Protein AF-A0A0C9RNI1-F1 (afdb_monomer_lite)

Radius of gyration: 18.15 Å; chains: 1; bounding box: 43×45×48 Å

Foldseek 3Di:
DDDDDDDDDAAKDKDADPDDCRLQVVRMDIDGHDDPLVPDPCNVQFDDDDPLLEWEKEAHAPDDPVLLDDDDVHDHVDLHGQFMATVNWDWGQDPVVRDIDPTDHRDRDDDPPGGYDRHYDHSYDRDDDDDDDDDD

Secondary structure (DSSP, 8-state):
--------S-EEEEEE--STTTTTTT-EEEEEEPPPTTT-TTGGG-SB--STTEEEEEEE-SS-GGGGS-STT-S------SEEEETTB---EETTTTEE---PPP-----TT--B--EEEE--SS----------

pLDDT: mean 91.86, std 7.04, range [64.56, 97.69]

Structure (mmCIF, N/CA/C/O backbone):
data_AF-A0A0C9RNI1-F1
#
_entry.id   AF-A0A0C9RNI1-F1
#
loop_
_atom_site.group_PDB
_atom_site.id
_atom_site.type_symbol
_atom_site.label_atom_id
_atom_site.label_alt_id
_atom_site.label_comp_id
_atom_site.label_asym_id
_atom_site.label_entity_id
_atom_site.label_seq_id
_atom_site.pdbx_PDB_ins_code
_atom_site.Cartn_x
_atom_site.Cartn_y
_atom_site.Cartn_z
_atom_site.occupancy
_atom_site.B_iso_or_equiv
_atom_site.auth_seq_id
_atom_site.auth_comp_id
_atom_site.auth_asym_id
_atom_site.auth_atom_id
_atom_site.pdbx_PDB_model_num
ATOM 1 N N . PHE A 1 1 ? 1.146 -26.138 -4.215 1.00 88.38 1 PHE A N 1
ATOM 2 C CA . PHE A 1 1 ? 1.676 -25.936 -2.846 1.00 88.38 1 PHE A CA 1
ATOM 3 C C . PHE A 1 1 ? 0.551 -25.423 -1.937 1.00 88.38 1 PHE A C 1
ATOM 5 O O . PHE A 1 1 ? -0.372 -24.818 -2.467 1.00 88.38 1 PHE A O 1
ATOM 12 N N . ARG A 1 2 ? 0.580 -25.660 -0.613 1.00 96.75 2 ARG A N 1
ATOM 13 C CA . ARG A 1 2 ? -0.435 -25.155 0.342 1.00 96.75 2 ARG A CA 1
ATOM 14 C C . ARG A 1 2 ? 0.228 -24.556 1.585 1.00 96.75 2 ARG A C 1
ATOM 16 O O . ARG A 1 2 ? 0.899 -25.281 2.313 1.00 96.75 2 ARG A O 1
ATOM 23 N N . TYR A 1 3 ? -0.047 -23.284 1.873 1.00 96.25 3 TYR A N 1
ATOM 24 C CA . TYR A 1 3 ? 0.325 -22.640 3.138 1.00 96.25 3 TYR A CA 1
ATOM 25 C C . TYR A 1 3 ? -0.732 -22.935 4.214 1.00 96.25 3 TYR A C 1
ATOM 27 O O . TYR A 1 3 ? -1.925 -22.752 3.979 1.00 96.25 3 TYR A O 1
ATOM 35 N N . LYS A 1 4 ? -0.306 -23.389 5.400 1.00 97.44 4 LYS A N 1
ATOM 36 C CA . LYS A 1 4 ? -1.165 -23.553 6.585 1.00 97.44 4 LYS A CA 1
ATOM 37 C C . LYS A 1 4 ? -0.437 -22.992 7.802 1.00 97.44 4 LYS A C 1
ATOM 39 O O . LYS A 1 4 ? 0.595 -23.524 8.192 1.00 97.44 4 LYS A O 1
ATOM 44 N N . TRP A 1 5 ? -0.982 -21.938 8.392 1.00 96.06 5 TRP A N 1
ATOM 45 C CA . TRP A 1 5 ? -0.404 -21.245 9.543 1.00 96.06 5 TRP A CA 1
ATOM 46 C C . TRP A 1 5 ? -1.517 -20.741 10.467 1.00 96.06 5 TRP A C 1
ATOM 48 O O . TRP A 1 5 ? -2.682 -20.675 10.073 1.00 96.06 5 TRP A O 1
ATOM 58 N N . ARG A 1 6 ? -1.165 -20.425 11.717 1.00 96.69 6 ARG A N 1
ATOM 59 C CA . ARG A 1 6 ? -2.079 -19.841 12.705 1.00 96.69 6 ARG A CA 1
ATOM 60 C C . ARG A 1 6 ? -1.692 -18.386 12.937 1.00 96.69 6 ARG A C 1
ATOM 62 O O . ARG A 1 6 ? -0.559 -18.105 13.308 1.00 96.69 6 ARG A O 1
ATOM 69 N N . ALA A 1 7 ? -2.643 -17.479 12.750 1.00 95.44 7 ALA A N 1
ATOM 70 C CA . ALA A 1 7 ? -2.499 -16.066 13.079 1.00 95.44 7 ALA A CA 1
ATOM 71 C C . ALA A 1 7 ? -2.429 -15.885 14.606 1.00 95.44 7 ALA A C 1
ATOM 73 O O . ALA A 1 7 ? -3.463 -15.896 15.269 1.00 95.44 7 ALA A O 1
ATOM 74 N N . GLN A 1 8 ? -1.224 -15.794 15.176 1.00 92.31 8 GLN A N 1
ATOM 75 C CA . GLN A 1 8 ? -1.049 -15.665 16.631 1.00 92.31 8 GLN A CA 1
ATOM 76 C C . GLN A 1 8 ? -1.033 -14.207 17.106 1.00 92.31 8 GLN A C 1
ATOM 78 O O . GLN A 1 8 ? -1.643 -13.906 18.127 1.00 92.31 8 GLN A O 1
ATOM 83 N N . ASN A 1 9 ? -0.391 -13.307 16.355 1.00 92.38 9 ASN A N 1
ATOM 84 C CA . ASN A 1 9 ? -0.211 -11.911 16.760 1.00 92.38 9 ASN A CA 1
ATOM 85 C C . ASN A 1 9 ? -1.127 -10.979 15.960 1.00 92.38 9 ASN A C 1
ATOM 87 O O . ASN A 1 9 ? -1.045 -10.924 14.729 1.00 92.38 9 ASN A O 1
ATOM 91 N N . SER A 1 10 ? -1.964 -10.208 16.658 1.00 94.81 10 SER A N 1
ATOM 92 C CA . SER A 1 10 ? -2.740 -9.127 16.046 1.00 94.81 10 SER A CA 1
ATOM 93 C C . SER A 1 10 ? -1.827 -8.003 15.569 1.00 94.81 10 SER A C 1
ATOM 95 O O . SER A 1 10 ? -0.859 -7.653 16.241 1.00 94.81 10 SER A O 1
ATOM 97 N N . GLY A 1 11 ? -2.142 -7.415 14.421 1.00 94.94 11 GLY A N 1
ATOM 98 C CA . GLY A 1 11 ? -1.333 -6.355 13.842 1.00 94.94 11 GLY A CA 1
ATOM 99 C C . GLY A 1 11 ? -1.599 -6.129 12.361 1.00 94.94 11 GLY A C 1
ATOM 100 O O . GLY A 1 11 ? -2.490 -6.732 11.757 1.00 94.94 11 GLY A O 1
ATOM 101 N N . THR A 1 12 ? -0.806 -5.222 11.803 1.00 97.00 12 THR A N 1
ATOM 102 C CA . THR A 1 12 ? -0.715 -4.973 10.367 1.00 97.00 12 THR A CA 1
ATOM 103 C C . THR A 1 12 ? 0.492 -5.740 9.844 1.00 97.00 12 THR A C 1
ATOM 105 O O . THR A 1 12 ? 1.620 -5.438 10.218 1.00 97.00 12 THR A O 1
ATOM 108 N N . HIS A 1 13 ? 0.241 -6.740 9.009 1.00 97.12 13 HIS A N 1
ATOM 109 C CA . HIS A 1 13 ? 1.245 -7.584 8.370 1.00 97.12 13 HIS A CA 1
ATOM 110 C C . HIS A 1 13 ? 1.052 -7.527 6.852 1.00 97.12 13 HIS A C 1
ATOM 112 O O . HIS A 1 13 ? 0.103 -6.921 6.349 1.00 97.12 13 HIS A O 1
ATOM 118 N N . PHE A 1 14 ? 1.927 -8.188 6.106 1.00 97.25 14 PHE A N 1
ATOM 119 C CA . PHE A 1 14 ? 1.760 -8.399 4.673 1.00 97.25 14 PHE A CA 1
ATOM 120 C C . PHE A 1 14 ? 2.443 -9.696 4.246 1.00 97.25 14 PHE A C 1
ATOM 122 O O . PHE A 1 14 ? 3.284 -10.229 4.970 1.00 97.25 14 PHE A O 1
ATOM 129 N N . TYR A 1 15 ? 2.053 -10.224 3.091 1.00 97.50 15 TYR A N 1
ATOM 130 C CA . TYR A 1 15 ? 2.784 -11.287 2.413 1.00 97.50 15 TYR A CA 1
ATOM 131 C C . TYR A 1 15 ? 3.505 -10.721 1.198 1.00 97.50 15 TYR A C 1
ATOM 133 O O . TYR A 1 15 ? 3.067 -9.733 0.611 1.00 97.50 15 TYR A O 1
ATOM 141 N N . HIS A 1 16 ? 4.567 -11.403 0.787 1.00 97.56 16 HIS A N 1
ATOM 142 C CA . HIS A 1 16 ? 5.183 -11.206 -0.514 1.00 97.56 16 HIS A CA 1
ATOM 143 C C . HIS A 1 16 ? 5.836 -12.498 -1.004 1.00 97.56 16 HIS A C 1
ATOM 145 O O . HIS A 1 16 ? 6.112 -13.414 -0.221 1.00 97.56 16 HIS A O 1
ATOM 151 N N . ALA A 1 17 ? 6.097 -12.586 -2.306 1.00 97.00 17 ALA A N 1
ATOM 152 C CA . ALA A 1 17 ? 6.909 -13.663 -2.846 1.00 97.00 17 ALA A CA 1
ATOM 153 C C . ALA A 1 17 ? 8.341 -13.578 -2.300 1.00 97.00 17 ALA A C 1
ATOM 155 O O . ALA A 1 17 ? 8.971 -12.522 -2.326 1.00 97.00 17 ALA A O 1
ATOM 156 N N . HIS A 1 18 ? 8.865 -14.712 -1.839 1.00 95.81 18 HIS A N 1
ATOM 157 C CA . HIS A 1 18 ? 10.219 -14.827 -1.293 1.00 95.81 18 HIS A CA 1
ATOM 158 C C . HIS A 1 18 ? 11.132 -15.647 -2.220 1.00 95.81 18 HIS A C 1
ATOM 160 O O . HIS A 1 18 ? 11.911 -16.496 -1.788 1.00 95.81 18 HIS A O 1
ATOM 166 N N . THR A 1 19 ? 10.982 -15.441 -3.526 1.00 94.19 19 THR A N 1
ATOM 167 C CA . THR A 1 19 ? 11.771 -16.118 -4.556 1.00 94.19 19 THR A CA 1
ATOM 168 C C . THR A 1 19 ? 12.052 -15.158 -5.703 1.00 94.19 19 THR A C 1
ATOM 170 O O . THR A 1 19 ? 11.150 -14.444 -6.153 1.00 94.19 19 THR A O 1
ATOM 173 N N . GLY A 1 20 ? 13.317 -15.127 -6.132 1.00 91.12 20 GLY A N 1
ATOM 174 C CA . GLY A 1 20 ? 13.802 -14.212 -7.159 1.00 91.12 20 GLY A CA 1
ATOM 175 C C . GLY A 1 20 ? 13.351 -12.774 -6.905 1.00 91.12 20 GLY A C 1
ATOM 176 O O . GLY A 1 20 ? 13.440 -12.269 -5.789 1.00 91.12 20 GLY A O 1
ATOM 177 N N . LEU A 1 21 ? 12.813 -12.154 -7.954 1.00 91.50 21 LEU A N 1
ATOM 178 C CA . LEU A 1 21 ? 12.356 -10.762 -7.963 1.00 91.50 21 LEU A CA 1
ATOM 179 C C . LEU A 1 21 ? 10.838 -10.647 -8.115 1.00 91.50 21 LEU A C 1
ATOM 181 O O . LEU A 1 21 ? 10.316 -9.640 -8.585 1.00 91.50 21 LEU A O 1
ATOM 185 N N . HIS A 1 22 ? 10.107 -11.693 -7.725 1.00 93.94 22 HIS A N 1
ATOM 186 C CA . HIS A 1 22 ? 8.653 -11.723 -7.875 1.00 93.94 22 HIS A CA 1
ATOM 187 C C . HIS A 1 22 ? 7.942 -10.691 -6.991 1.00 93.94 22 HIS A C 1
ATOM 189 O O . HIS A 1 22 ? 6.898 -10.189 -7.396 1.00 93.94 22 HIS A O 1
ATOM 195 N N . LYS A 1 23 ? 8.503 -10.337 -5.821 1.00 94.44 23 LYS A N 1
ATOM 196 C CA . LYS A 1 23 ? 7.975 -9.235 -5.000 1.00 94.44 23 LYS A CA 1
ATOM 197 C C . LYS A 1 23 ? 7.978 -7.931 -5.800 1.00 94.44 23 LYS A C 1
ATOM 199 O O . LYS A 1 23 ? 6.927 -7.330 -5.962 1.00 94.44 23 LYS A O 1
ATOM 204 N N . SER A 1 24 ? 9.125 -7.574 -6.375 1.00 91.31 24 SER A N 1
ATOM 205 C CA . SER A 1 24 ? 9.289 -6.400 -7.237 1.00 91.31 24 SER A CA 1
ATOM 206 C C . SER A 1 24 ? 8.399 -6.429 -8.482 1.00 91.31 24 SER A C 1
ATOM 208 O O . SER A 1 24 ? 8.088 -5.390 -9.046 1.00 91.31 24 SER A O 1
ATOM 210 N N . GLY A 1 25 ? 7.986 -7.622 -8.920 1.00 90.94 25 GLY A N 1
ATOM 211 C CA . GLY A 1 25 ? 6.982 -7.815 -9.969 1.00 90.94 25 GLY A CA 1
ATOM 212 C C . GLY A 1 25 ? 5.527 -7.659 -9.501 1.00 90.94 25 GLY A C 1
ATOM 213 O O . GLY A 1 25 ? 4.620 -7.922 -10.285 1.00 90.94 25 GLY A O 1
ATOM 214 N N . GLY A 1 26 ? 5.292 -7.275 -8.243 1.00 93.50 26 GLY A N 1
ATOM 215 C CA . GLY A 1 26 ? 3.970 -7.007 -7.670 1.00 93.50 26 GLY A CA 1
ATOM 216 C C . GLY A 1 26 ? 3.342 -8.162 -6.884 1.00 93.50 26 GLY A C 1
ATOM 217 O O . GLY A 1 26 ? 2.167 -8.086 -6.531 1.00 93.50 26 GLY A O 1
ATOM 218 N N . VAL A 1 27 ? 4.073 -9.249 -6.599 1.00 96.31 27 VAL A N 1
ATOM 219 C CA . VAL A 1 27 ? 3.530 -10.374 -5.813 1.00 96.31 27 VAL A CA 1
ATOM 220 C C . VAL A 1 27 ? 3.643 -10.080 -4.319 1.00 96.31 27 VAL A C 1
ATOM 222 O O . VAL A 1 27 ? 4.526 -10.592 -3.626 1.00 96.31 27 VAL A O 1
ATOM 225 N N . GLU A 1 28 ? 2.725 -9.257 -3.826 1.00 97.06 28 GLU A N 1
ATOM 226 C CA . GLU A 1 28 ? 2.606 -8.861 -2.426 1.00 97.06 28 GLU A CA 1
ATOM 227 C C . GLU A 1 28 ? 1.182 -8.414 -2.068 1.00 97.06 28 GLU A C 1
ATOM 229 O O . GLU A 1 28 ? 0.349 -8.167 -2.939 1.00 97.06 28 GLU A O 1
ATOM 234 N N . GLY A 1 29 ? 0.873 -8.336 -0.774 1.00 96.94 29 GLY A N 1
ATOM 235 C CA . GLY A 1 29 ? -0.421 -7.834 -0.322 1.00 96.94 29 GLY A CA 1
ATOM 236 C C . GLY A 1 29 ? -0.599 -7.827 1.191 1.00 96.94 29 GLY A C 1
ATOM 237 O O . GLY A 1 29 ? 0.086 -8.531 1.932 1.00 96.94 29 GLY A O 1
ATOM 238 N N . ALA A 1 30 ? -1.541 -7.016 1.667 1.00 97.38 30 ALA A N 1
ATOM 239 C CA . ALA A 1 30 ? -1.780 -6.825 3.092 1.00 97.38 30 ALA A CA 1
ATOM 240 C C . ALA A 1 30 ? -2.370 -8.070 3.780 1.00 97.38 30 ALA A C 1
ATOM 242 O O . ALA A 1 30 ? -3.230 -8.765 3.240 1.00 97.38 30 ALA A O 1
ATOM 243 N N . ILE A 1 31 ? -1.961 -8.296 5.028 1.00 97.00 31 ILE A N 1
ATOM 244 C CA . ILE A 1 31 ? -2.564 -9.254 5.958 1.00 97.00 31 ILE A CA 1
ATOM 245 C C . ILE A 1 31 ? -2.842 -8.514 7.263 1.00 97.00 31 ILE A C 1
ATOM 247 O O . ILE A 1 31 ? -1.939 -8.208 8.035 1.00 97.00 31 ILE A O 1
ATOM 251 N N . VAL A 1 32 ? -4.112 -8.261 7.557 1.00 96.81 32 VAL A N 1
ATOM 252 C CA . VAL A 1 32 ? -4.512 -7.629 8.817 1.00 96.81 32 VAL A CA 1
ATOM 253 C C . VAL A 1 32 ? -5.071 -8.688 9.759 1.00 96.81 32 VAL A C 1
ATOM 255 O O . VAL A 1 32 ? -6.091 -9.310 9.469 1.00 96.81 32 VAL A O 1
ATOM 258 N N . ILE A 1 33 ? -4.421 -8.871 10.910 1.00 95.75 33 ILE A N 1
ATOM 259 C CA . ILE A 1 33 ? -4.893 -9.767 11.970 1.00 95.75 33 ILE A CA 1
ATOM 260 C C . ILE A 1 33 ? -5.501 -8.894 13.066 1.00 95.75 33 ILE A C 1
ATOM 262 O O . ILE A 1 33 ? -4.789 -8.150 13.742 1.00 95.75 33 ILE A O 1
ATOM 266 N N . ARG A 1 34 ? -6.821 -8.968 13.245 1.00 94.00 34 ARG A N 1
ATOM 267 C CA . ARG A 1 34 ? -7.539 -8.187 14.262 1.00 94.00 34 ARG A CA 1
ATOM 268 C C . ARG A 1 34 ? -7.723 -9.003 15.541 1.00 94.00 34 ARG A C 1
ATOM 270 O O . ARG A 1 34 ? -8.077 -10.179 15.488 1.00 94.00 34 ARG A O 1
ATOM 277 N N . SER A 1 35 ? -7.480 -8.367 16.679 1.00 92.31 35 SER A N 1
ATOM 278 C CA . SER A 1 35 ? -7.889 -8.835 18.004 1.00 92.31 35 SER A CA 1
ATOM 279 C C . SER A 1 35 ? -9.363 -8.475 18.243 1.00 92.31 35 SER A C 1
ATOM 281 O O . SER A 1 35 ? -9.965 -7.694 17.500 1.00 92.31 35 SER A O 1
ATOM 283 N N . THR A 1 36 ? -9.981 -9.048 19.275 1.00 89.25 36 THR A N 1
ATOM 284 C CA . THR A 1 36 ? -11.312 -8.592 19.695 1.00 89.25 36 THR A CA 1
ATOM 285 C C . THR A 1 36 ? -11.212 -7.189 20.293 1.00 89.25 36 THR A C 1
ATOM 287 O O . THR A 1 36 ? -10.203 -6.846 20.911 1.00 89.25 36 THR A O 1
ATOM 290 N N . LYS A 1 37 ? -12.276 -6.383 20.167 1.00 82.56 37 LYS A N 1
ATOM 291 C CA . LYS A 1 37 ? -12.295 -4.998 20.679 1.00 82.56 37 LYS A CA 1
ATOM 292 C C . LYS A 1 37 ? -11.880 -4.894 22.154 1.00 82.56 37 LYS A C 1
ATOM 294 O O . LYS A 1 37 ? -11.201 -3.948 22.520 1.00 82.56 37 LYS A O 1
ATOM 299 N N . ASN A 1 38 ? -12.226 -5.889 22.971 1.00 87.62 38 ASN A N 1
ATOM 300 C CA . ASN A 1 38 ? -11.929 -5.903 24.407 1.00 87.62 38 ASN A CA 1
ATOM 301 C C . ASN A 1 38 ? -10.443 -6.156 24.721 1.00 87.62 38 ASN A C 1
ATOM 303 O O . ASN A 1 38 ? -9.988 -5.813 25.806 1.00 87.62 38 ASN A O 1
ATOM 307 N N . MET A 1 39 ? -9.701 -6.782 23.802 1.00 90.88 39 MET A N 1
ATOM 308 C CA . MET A 1 39 ? -8.267 -7.059 23.954 1.00 90.88 39 MET A CA 1
ATOM 309 C C . MET A 1 39 ? -7.389 -6.026 23.238 1.00 90.88 39 MET A C 1
ATOM 311 O O . MET A 1 39 ? -6.185 -5.969 23.478 1.00 90.88 39 MET A O 1
ATOM 315 N N . GLU A 1 40 ? -7.964 -5.212 22.352 1.00 91.25 40 GLU A N 1
ATOM 316 C CA . GLU A 1 40 ? -7.215 -4.207 21.611 1.00 91.25 40 GLU A CA 1
ATOM 317 C C . GLU A 1 40 ? -6.984 -2.956 22.462 1.00 91.25 40 GLU A C 1
ATOM 319 O O . GLU A 1 40 ? -7.874 -2.127 22.649 1.00 91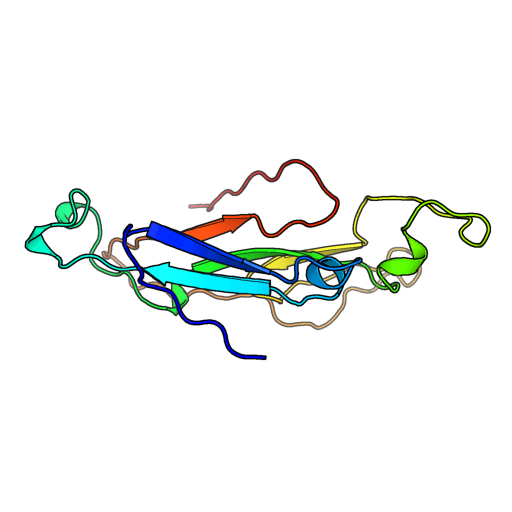.25 40 GLU A O 1
ATOM 324 N N . VAL A 1 41 ? -5.743 -2.772 22.911 1.00 90.94 41 VAL A N 1
ATOM 325 C CA . VAL A 1 41 ? -5.319 -1.646 23.765 1.00 90.94 41 VAL A CA 1
ATOM 326 C C . VAL A 1 41 ? -5.669 -0.280 23.158 1.00 90.94 41 VAL A C 1
ATOM 328 O O . VAL A 1 41 ? -5.971 0.674 23.876 1.00 90.94 41 VAL A O 1
ATOM 331 N N . ASN A 1 42 ? -5.681 -0.194 21.826 1.00 92.38 42 ASN A N 1
ATOM 332 C CA . ASN A 1 42 ? -5.949 1.042 21.101 1.00 92.38 42 ASN A CA 1
ATOM 333 C C . ASN A 1 42 ? -7.421 1.254 20.721 1.00 92.38 42 ASN A C 1
ATOM 335 O O . ASN A 1 42 ? -7.723 2.264 20.093 1.00 92.38 42 ASN A O 1
ATOM 339 N N . ALA A 1 43 ? -8.342 0.349 21.083 1.00 92.31 43 ALA A N 1
ATOM 340 C CA . ALA A 1 43 ? -9.743 0.401 20.642 1.00 92.31 43 ALA A CA 1
ATOM 341 C C . ALA A 1 43 ? -10.449 1.726 20.967 1.00 92.31 43 ALA A C 1
ATOM 343 O O . ALA A 1 43 ? -11.345 2.141 20.247 1.00 92.31 43 ALA A O 1
ATOM 344 N N . LYS A 1 44 ? -10.028 2.419 22.031 1.00 93.94 44 LYS A N 1
ATOM 345 C CA . LYS A 1 44 ? -10.590 3.718 22.431 1.00 93.94 44 LYS A CA 1
ATOM 346 C C . LYS A 1 44 ? -10.174 4.900 21.543 1.00 93.94 44 LYS A C 1
ATOM 348 O O . LYS A 1 44 ? -10.756 5.974 21.685 1.00 93.94 44 LYS A O 1
ATOM 353 N N . TYR A 1 45 ? -9.167 4.742 20.681 1.00 94.56 45 TYR A N 1
ATOM 354 C CA . TYR A 1 45 ? -8.582 5.830 19.882 1.00 94.56 45 TYR A CA 1
ATOM 355 C C . TYR A 1 45 ? -9.129 5.931 18.457 1.00 94.56 45 TYR A C 1
ATOM 357 O O . TYR A 1 45 ? -8.834 6.906 17.773 1.00 94.56 45 TYR A O 1
ATOM 365 N N . TYR A 1 46 ? -9.921 4.962 18.008 1.00 95.38 46 TYR A N 1
ATOM 366 C CA . TYR A 1 46 ? -10.495 4.953 16.669 1.00 95.38 46 TYR A CA 1
ATOM 367 C C . TYR A 1 46 ? -11.930 4.434 16.705 1.00 95.38 46 TYR A C 1
ATOM 369 O O . TYR A 1 46 ? -12.296 3.634 17.564 1.00 95.38 46 TYR A O 1
ATOM 377 N N . ASP A 1 47 ? -12.724 4.892 15.749 1.00 95.19 47 ASP A N 1
ATOM 378 C CA . ASP A 1 47 ? -14.100 4.460 15.530 1.00 95.19 47 ASP A CA 1
ATOM 379 C C . ASP A 1 47 ? -14.162 3.462 14.362 1.00 95.19 47 ASP A C 1
ATOM 381 O O . ASP A 1 47 ? -14.972 2.536 14.393 1.00 95.19 47 ASP A O 1
ATOM 385 N N . GLU A 1 48 ? -13.257 3.607 13.382 1.00 95.00 48 GLU A N 1
ATOM 386 C CA . GLU A 1 48 ? -13.201 2.802 12.158 1.00 95.00 48 GLU A CA 1
ATOM 387 C C . GLU A 1 48 ? -11.833 2.137 11.923 1.00 95.00 48 GLU A C 1
ATOM 389 O O . GLU A 1 48 ? -10.776 2.766 12.029 1.00 95.00 48 GLU A O 1
ATOM 394 N N . ASP A 1 49 ? -11.866 0.850 11.563 1.00 94.12 49 ASP A N 1
ATOM 395 C CA . ASP A 1 49 ? -10.711 0.007 11.196 1.00 94.12 49 ASP A CA 1
ATOM 396 C C . ASP A 1 49 ? -11.113 -0.974 10.077 1.00 94.12 49 ASP A C 1
ATOM 398 O O . ASP A 1 49 ? -11.058 -2.204 10.221 1.00 94.12 49 ASP A O 1
ATOM 402 N N . GLY A 1 50 ? -11.598 -0.405 8.971 1.00 91.88 50 GLY A N 1
ATOM 403 C CA . GLY A 1 50 ? -12.079 -1.125 7.795 1.00 91.88 50 GLY A CA 1
ATOM 404 C C . GLY A 1 50 ? -10.962 -1.711 6.929 1.00 91.88 50 GLY A C 1
ATOM 405 O O . GLY A 1 50 ? -9.772 -1.576 7.215 1.00 91.88 50 GLY A O 1
ATOM 406 N N . PHE A 1 51 ? -11.351 -2.407 5.859 1.00 88.94 51 PHE A N 1
ATOM 407 C CA . PHE A 1 51 ? -10.403 -2.879 4.841 1.00 88.94 51 PHE A CA 1
ATOM 408 C C . PHE A 1 51 ? -9.812 -1.717 4.031 1.00 88.94 51 PHE A C 1
ATOM 410 O O . PHE A 1 51 ? -8.621 -1.743 3.730 1.00 88.94 51 PHE A O 1
ATOM 417 N N . ASP A 1 52 ? -10.606 -0.676 3.775 1.00 92.69 52 ASP A N 1
ATOM 418 C CA . ASP A 1 52 ? -10.197 0.499 2.993 1.00 92.69 52 ASP A CA 1
ATOM 419 C C . ASP A 1 52 ? -9.189 1.398 3.727 1.00 92.69 52 ASP A C 1
ATOM 421 O O . ASP A 1 52 ? -8.533 2.234 3.116 1.00 92.69 52 ASP A O 1
ATOM 425 N N . ASN A 1 53 ? -8.999 1.195 5.033 1.00 95.06 53 ASN A N 1
ATOM 426 C CA . ASN A 1 53 ? -8.052 1.954 5.848 1.00 95.06 53 ASN A CA 1
ATOM 427 C C . ASN A 1 53 ? -6.588 1.501 5.665 1.00 95.06 53 ASN A C 1
ATOM 429 O O . ASN A 1 53 ? -5.684 2.042 6.312 1.00 95.06 53 ASN A O 1
ATOM 433 N N . VAL A 1 54 ? -6.334 0.466 4.861 1.00 97.50 54 VAL A N 1
ATOM 434 C CA . VAL A 1 54 ? -4.978 -0.006 4.566 1.00 97.50 54 VAL A CA 1
ATOM 435 C C . VAL A 1 54 ? -4.317 0.930 3.560 1.00 97.50 54 VAL A C 1
ATOM 437 O O . VAL A 1 54 ? -4.896 1.275 2.534 1.00 97.50 54 VAL A O 1
ATOM 440 N N . ILE A 1 55 ? -3.079 1.310 3.855 1.00 97.69 55 ILE A N 1
ATOM 441 C CA . ILE A 1 55 ? -2.226 2.122 2.990 1.00 97.69 55 ILE A CA 1
ATOM 442 C C . ILE A 1 55 ? -1.009 1.268 2.664 1.00 97.69 55 ILE A C 1
ATOM 444 O O . ILE A 1 55 ? -0.063 1.191 3.445 1.00 97.69 55 ILE A O 1
ATOM 448 N N . PHE A 1 56 ? -1.065 0.573 1.537 1.00 97.19 56 PHE A N 1
ATOM 449 C CA . PHE A 1 56 ? 0.025 -0.259 1.052 1.00 97.19 56 PHE A CA 1
ATOM 450 C C . PHE A 1 56 ? 0.863 0.535 0.059 1.00 97.19 56 PHE A C 1
ATOM 452 O O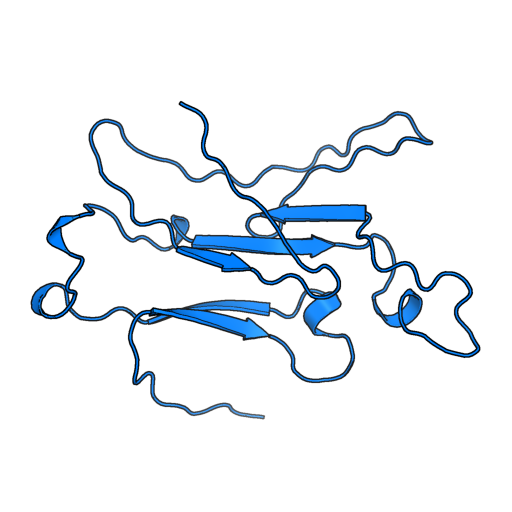 . PHE A 1 56 ? 0.345 0.958 -0.972 1.00 97.19 56 PHE A O 1
ATOM 459 N N . ILE A 1 57 ? 2.140 0.737 0.363 1.00 96.38 57 ILE A N 1
ATOM 460 C CA . ILE A 1 57 ? 3.039 1.539 -0.464 1.00 96.38 57 ILE A CA 1
ATOM 461 C C . ILE A 1 57 ? 4.031 0.609 -1.149 1.00 96.38 57 ILE A C 1
ATOM 463 O O . ILE A 1 57 ? 4.732 -0.132 -0.461 1.00 9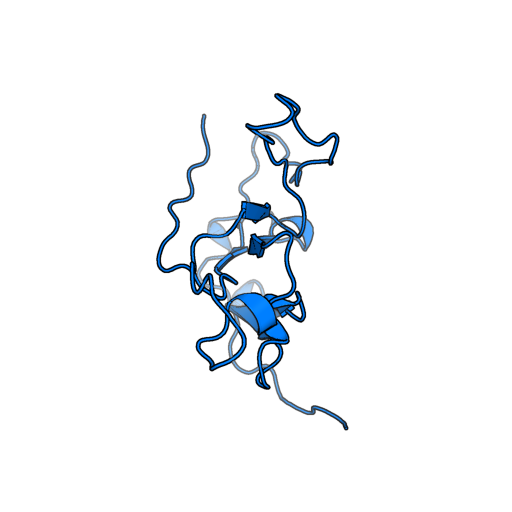6.38 57 ILE A O 1
ATOM 467 N N . SER A 1 58 ? 4.100 0.658 -2.475 1.00 95.31 58 SER A N 1
ATOM 468 C CA . SER A 1 58 ? 5.045 -0.126 -3.275 1.00 95.31 58 SER A CA 1
ATOM 469 C C . SER A 1 58 ? 5.812 0.760 -4.255 1.00 95.31 58 SER A C 1
ATOM 471 O O . SER A 1 58 ? 5.339 1.826 -4.661 1.00 95.31 58 SER A O 1
ATOM 473 N N . ASP A 1 59 ? 7.027 0.337 -4.599 1.00 93.69 59 ASP A N 1
ATOM 474 C CA . ASP A 1 59 ? 7.819 0.942 -5.660 1.00 93.69 59 ASP A CA 1
ATOM 475 C C . ASP A 1 59 ? 7.506 0.260 -6.988 1.00 93.69 59 ASP A C 1
ATOM 477 O O . ASP A 1 59 ? 7.155 -0.920 -7.042 1.00 93.69 59 ASP A O 1
ATOM 481 N N . TRP A 1 60 ? 7.589 1.028 -8.071 1.00 93.25 60 TRP A N 1
ATOM 482 C CA . TRP A 1 60 ? 7.223 0.539 -9.386 1.00 93.25 60 TRP A CA 1
ATOM 483 C C . TRP A 1 60 ? 8.200 0.996 -10.456 1.00 93.25 60 TRP A C 1
ATOM 485 O O . TRP A 1 60 ? 8.492 2.183 -10.598 1.00 93.25 60 TRP A O 1
ATOM 495 N N . PHE A 1 61 ? 8.660 0.023 -11.232 1.00 92.12 61 PHE A N 1
ATOM 496 C CA . PHE A 1 61 ? 9.467 0.232 -12.422 1.00 92.12 61 PHE A CA 1
ATOM 497 C C . PHE A 1 61 ? 8.606 -0.023 -13.658 1.00 92.12 61 PHE A C 1
ATOM 499 O O . PHE A 1 61 ? 7.782 -0.938 -13.684 1.00 92.12 61 PHE A O 1
ATOM 506 N N . HIS A 1 62 ? 8.821 0.755 -14.715 1.00 92.06 62 HIS A N 1
ATOM 507 C CA . HIS A 1 62 ? 8.217 0.515 -16.031 1.00 92.06 62 HIS A CA 1
ATOM 508 C C . HIS A 1 62 ? 8.970 -0.539 -16.845 1.00 92.06 62 HIS A C 1
ATOM 510 O O . HIS A 1 62 ? 8.579 -0.873 -17.964 1.00 92.06 62 HIS A O 1
ATOM 516 N N . SER A 1 63 ? 10.040 -1.082 -16.274 1.00 90.94 63 SER A N 1
ATOM 517 C CA . SER A 1 63 ? 10.817 -2.181 -16.814 1.00 90.94 63 SER A CA 1
ATOM 518 C C . SER A 1 63 ? 10.684 -3.416 -15.912 1.00 90.94 63 SER A C 1
ATOM 520 O O . SER A 1 63 ? 10.283 -3.328 -14.750 1.00 90.94 63 SER A O 1
ATOM 522 N N . ALA A 1 64 ? 10.974 -4.600 -16.453 1.00 89.31 64 ALA A N 1
ATOM 523 C CA . ALA A 1 64 ? 10.904 -5.830 -15.674 1.00 89.31 64 ALA A CA 1
ATOM 524 C C . ALA A 1 64 ? 11.931 -5.808 -14.532 1.00 89.31 64 ALA A C 1
ATOM 526 O O . ALA A 1 64 ? 13.079 -5.428 -14.737 1.00 89.31 64 ALA A O 1
ATOM 527 N N . ALA A 1 65 ? 11.562 -6.320 -13.356 1.00 87.88 65 ALA A N 1
ATOM 528 C CA . ALA A 1 65 ? 12.440 -6.341 -12.182 1.00 87.88 65 ALA A CA 1
ATOM 529 C C . ALA A 1 65 ? 13.822 -6.978 -12.448 1.00 87.88 65 ALA A C 1
ATOM 531 O O . ALA A 1 65 ? 14.825 -6.548 -11.889 1.00 87.88 65 ALA A O 1
ATOM 532 N N . MET A 1 66 ? 13.895 -7.974 -13.339 1.00 87.12 66 MET A N 1
ATOM 533 C CA . MET A 1 66 ? 15.151 -8.631 -13.721 1.00 87.12 66 MET A CA 1
ATOM 534 C C . MET A 1 66 ? 16.121 -7.708 -14.472 1.00 87.12 66 MET A C 1
ATOM 536 O O . MET A 1 66 ? 17.327 -7.903 -14.374 1.00 87.12 66 MET A O 1
ATOM 540 N N . ASN A 1 67 ? 15.616 -6.673 -15.148 1.00 86.81 67 ASN A N 1
ATOM 541 C CA . ASN A 1 67 ? 16.441 -5.668 -15.819 1.00 86.81 67 ASN A CA 1
ATOM 542 C C . ASN A 1 67 ? 17.148 -4.730 -14.839 1.00 86.81 67 ASN A C 1
ATOM 544 O O . ASN A 1 67 ? 17.996 -3.970 -15.271 1.00 86.81 67 ASN A O 1
ATOM 548 N N . HIS A 1 68 ? 16.790 -4.756 -13.555 1.00 83.19 68 HIS A N 1
ATOM 549 C CA . HIS A 1 68 ? 17.434 -3.960 -12.511 1.00 83.19 68 HIS A CA 1
ATOM 550 C C . HIS A 1 68 ? 18.343 -4.822 -11.625 1.00 83.19 68 HIS A C 1
ATOM 552 O O . HIS A 1 68 ? 18.949 -4.327 -10.678 1.00 83.19 68 HIS A O 1
ATOM 558 N N . TRP A 1 69 ? 18.455 -6.124 -11.910 1.00 81.94 69 TRP A N 1
ATOM 559 C CA . TRP A 1 69 ? 19.316 -7.022 -11.152 1.00 81.94 69 TRP A CA 1
ATOM 560 C C . TRP A 1 69 ? 20.770 -6.934 -11.638 1.00 81.94 69 TRP A C 1
ATOM 562 O O . TRP A 1 69 ? 21.008 -7.012 -12.845 1.00 81.94 69 TRP A O 1
ATOM 572 N N . PRO A 1 70 ? 21.763 -6.833 -10.736 1.00 76.88 70 PRO A N 1
ATOM 573 C CA . PRO A 1 70 ? 23.167 -6.824 -11.131 1.00 76.88 70 PRO A CA 1
ATOM 574 C C . PRO A 1 70 ? 23.555 -8.128 -11.846 1.00 76.88 70 PRO A C 1
ATOM 576 O O . PRO A 1 70 ? 23.393 -9.220 -11.298 1.00 76.88 70 PRO A O 1
ATOM 579 N N . GLY A 1 71 ? 24.094 -8.027 -13.062 1.00 73.12 71 GLY A N 1
ATOM 580 C CA . GLY A 1 71 ? 24.471 -9.182 -13.878 1.00 73.12 71 GLY A CA 1
ATOM 581 C C . GLY A 1 71 ? 25.208 -8.788 -15.158 1.00 73.12 71 GLY A C 1
ATOM 582 O O . GLY A 1 71 ? 25.425 -7.609 -15.420 1.00 73.12 71 GLY A O 1
ATOM 583 N N . THR A 1 72 ? 25.605 -9.776 -15.961 1.00 65.88 72 THR A N 1
ATOM 584 C CA . THR A 1 72 ? 26.365 -9.557 -17.208 1.00 65.88 72 THR A CA 1
ATOM 585 C C . THR A 1 72 ? 25.543 -8.918 -18.323 1.00 65.88 72 THR A C 1
ATOM 587 O O . THR A 1 72 ? 26.109 -8.278 -19.206 1.00 65.88 72 THR A O 1
ATOM 590 N N . ASP A 1 73 ? 24.220 -9.072 -18.268 1.00 64.56 73 ASP A N 1
ATOM 591 C CA . ASP A 1 73 ? 23.314 -8.708 -19.362 1.00 64.56 73 ASP A CA 1
ATOM 592 C C . ASP A 1 73 ? 22.625 -7.350 -19.142 1.00 64.56 73 ASP A C 1
ATOM 594 O O . ASP A 1 73 ? 21.921 -6.852 -20.020 1.00 64.56 73 ASP A O 1
ATOM 598 N N . VAL A 1 74 ? 22.840 -6.724 -17.981 1.00 71.25 74 VAL A N 1
ATOM 599 C CA . VAL A 1 74 ? 22.142 -5.507 -17.554 1.00 71.25 74 VAL A CA 1
ATOM 600 C C . VAL A 1 74 ? 23.119 -4.338 -17.476 1.00 71.25 74 VAL A C 1
ATOM 602 O O . VAL A 1 74 ? 24.120 -4.394 -16.765 1.00 71.25 74 VAL A O 1
ATOM 605 N N . ARG A 1 75 ? 22.819 -3.256 -18.206 1.00 65.69 75 ARG A N 1
ATOM 606 C CA . ARG A 1 75 ? 23.633 -2.025 -18.220 1.00 65.69 75 ARG A CA 1
ATOM 607 C C . ARG A 1 75 ? 23.165 -0.961 -17.228 1.00 65.69 75 ARG A C 1
ATOM 609 O O . ARG A 1 75 ? 23.982 -0.136 -16.831 1.00 65.69 75 ARG A O 1
ATOM 616 N N . ASP A 1 76 ? 21.894 -0.982 -16.836 1.00 70.06 76 ASP A N 1
ATOM 617 C CA . ASP A 1 76 ? 21.322 -0.039 -15.877 1.00 70.06 76 ASP A CA 1
ATOM 618 C C . ASP A 1 76 ? 20.860 -0.786 -14.624 1.00 70.06 76 ASP A C 1
ATOM 620 O O . ASP A 1 76 ? 19.823 -1.439 -14.605 1.00 70.06 76 ASP A O 1
ATOM 624 N N . VAL A 1 77 ? 21.678 -0.714 -13.577 1.00 71.69 77 VAL A N 1
ATOM 625 C CA . VAL A 1 77 ? 21.402 -1.312 -12.261 1.00 71.69 77 VAL A CA 1
ATOM 626 C C . VAL A 1 77 ? 20.764 -0.302 -11.302 1.00 71.69 77 VAL A C 1
ATOM 628 O O . VAL A 1 77 ? 20.824 -0.482 -10.084 1.00 71.69 77 VAL A O 1
ATOM 631 N N . GLY A 1 78 ? 20.194 0.787 -11.829 1.00 82.56 78 GLY A N 1
ATOM 632 C CA . GLY A 1 78 ? 19.489 1.796 -11.054 1.00 82.56 78 GLY A CA 1
ATOM 633 C C . GLY A 1 78 ? 18.354 1.186 -10.233 1.00 82.56 78 GLY A C 1
ATOM 634 O O . GLY A 1 78 ? 17.547 0.413 -10.742 1.00 82.56 78 GLY A O 1
ATOM 635 N N . GLN A 1 79 ? 18.310 1.550 -8.951 1.00 84.88 79 GLN A N 1
ATOM 636 C CA . GLN A 1 79 ? 17.328 1.068 -7.967 1.00 84.88 79 GLN A CA 1
ATOM 637 C C . GLN A 1 79 ? 16.300 2.140 -7.588 1.00 84.88 79 GLN A C 1
ATOM 639 O O . GLN A 1 79 ? 15.527 1.970 -6.646 1.00 84.88 79 GLN A O 1
ATOM 644 N N . VAL A 1 80 ? 16.310 3.266 -8.302 1.00 88.81 80 VAL A N 1
ATOM 645 C CA . VAL A 1 80 ? 15.323 4.331 -8.133 1.00 88.81 80 VAL A CA 1
ATOM 646 C C . VAL A 1 80 ? 14.129 4.000 -9.029 1.00 88.81 80 VAL A C 1
ATOM 648 O O . VAL A 1 80 ? 14.312 3.935 -10.242 1.00 88.81 80 VAL A O 1
ATOM 651 N N . PRO A 1 81 ? 12.936 3.766 -8.463 1.00 90.50 81 PRO A N 1
ATOM 652 C CA . PRO A 1 81 ? 11.756 3.406 -9.224 1.00 90.50 81 PRO A CA 1
ATOM 653 C C . PRO A 1 81 ? 11.261 4.591 -10.039 1.00 90.50 81 PRO A C 1
ATOM 655 O O . PRO A 1 81 ? 11.393 5.746 -9.629 1.00 90.50 81 PRO A O 1
ATOM 658 N N . ASP A 1 82 ? 10.618 4.285 -11.160 1.00 91.50 82 ASP A N 1
ATOM 659 C CA . ASP A 1 82 ? 9.956 5.286 -11.992 1.00 91.50 82 ASP A CA 1
ATOM 660 C C . ASP A 1 82 ? 8.770 5.926 -11.263 1.00 91.50 82 ASP A C 1
ATOM 662 O O . ASP A 1 82 ? 8.436 7.086 -11.509 1.00 91.50 82 ASP A O 1
ATOM 666 N N . ASN A 1 83 ? 8.110 5.170 -10.379 1.00 92.88 83 ASN A N 1
ATOM 667 C CA . ASN A 1 83 ? 6.932 5.636 -9.667 1.00 92.88 83 ASN A CA 1
ATOM 668 C C . ASN A 1 83 ? 6.760 4.982 -8.285 1.00 92.88 83 ASN A C 1
ATOM 670 O O . ASN A 1 83 ? 7.271 3.896 -8.010 1.00 92.88 83 ASN A O 1
ATOM 674 N N . LEU A 1 84 ? 5.972 5.633 -7.430 1.00 93.69 84 LEU A N 1
ATOM 675 C CA . LEU A 1 84 ? 5.453 5.061 -6.191 1.00 93.69 84 LEU A CA 1
ATOM 676 C C . LEU A 1 84 ? 3.953 4.820 -6.330 1.00 93.69 84 LEU A C 1
ATOM 678 O O . LEU A 1 84 ? 3.220 5.640 -6.888 1.00 93.69 84 LEU A O 1
ATOM 682 N N . LEU A 1 85 ? 3.489 3.704 -5.780 1.00 95.69 85 LEU A N 1
ATOM 683 C CA . LEU A 1 85 ? 2.085 3.332 -5.783 1.00 95.69 85 LEU A CA 1
ATOM 684 C C . LEU A 1 85 ? 1.557 3.297 -4.352 1.00 95.69 85 LEU A C 1
ATOM 686 O O . LEU A 1 85 ? 2.196 2.761 -3.450 1.00 95.69 85 LEU A O 1
ATOM 690 N N . ILE A 1 86 ? 0.348 3.818 -4.163 1.00 96.94 86 ILE A N 1
ATOM 691 C CA . ILE A 1 86 ? -0.452 3.615 -2.955 1.00 96.94 86 ILE A CA 1
ATOM 692 C C . ILE A 1 86 ? -1.607 2.700 -3.344 1.00 96.94 86 ILE A C 1
ATOM 694 O O . ILE A 1 86 ? -2.324 2.985 -4.299 1.00 96.94 86 ILE A O 1
ATOM 698 N N . ASN A 1 87 ? -1.779 1.581 -2.644 1.00 96.88 87 ASN A N 1
ATOM 699 C CA . ASN A 1 87 ? -2.781 0.552 -2.941 1.00 96.88 87 ASN A CA 1
ATOM 700 C C . ASN A 1 87 ? -2.798 0.150 -4.433 1.00 96.88 87 ASN A C 1
ATOM 702 O O . ASN A 1 87 ? -3.862 -0.007 -5.036 1.00 96.88 87 ASN A O 1
ATOM 706 N N . GLY A 1 88 ? -1.608 0.030 -5.038 1.00 96.00 88 GLY A N 1
ATOM 707 C CA . GLY A 1 88 ? -1.421 -0.338 -6.447 1.00 96.00 88 GLY A CA 1
ATOM 708 C C . GLY A 1 88 ? -1.750 0.764 -7.463 1.00 96.00 88 GLY A C 1
ATOM 709 O O . GLY A 1 88 ? -1.869 0.480 -8.651 1.00 96.00 88 GLY A O 1
ATOM 710 N N . ARG A 1 89 ? -1.931 2.013 -7.018 1.00 97.12 89 ARG A N 1
ATOM 711 C CA . ARG A 1 89 ? -2.333 3.153 -7.851 1.00 97.12 89 ARG A CA 1
ATOM 712 C C . ARG A 1 89 ? -1.354 4.315 -7.712 1.00 97.12 89 ARG A C 1
ATOM 714 O O . ARG A 1 89 ? -0.918 4.633 -6.610 1.00 97.12 89 ARG A O 1
ATOM 721 N N . GLY A 1 90 ? -1.064 4.985 -8.820 1.00 95.75 90 GLY A N 1
ATOM 722 C CA . GLY A 1 90 ? -0.175 6.144 -8.867 1.00 95.75 90 GLY A CA 1
ATOM 723 C C . GLY A 1 90 ? -0.200 6.793 -10.245 1.00 95.75 90 GLY A C 1
ATOM 724 O O . GLY A 1 90 ? -0.637 6.170 -11.214 1.00 95.75 90 GLY A O 1
ATOM 725 N N . LYS A 1 91 ? 0.261 8.043 -10.328 1.00 96.12 91 LYS A N 1
ATOM 726 C CA . LYS A 1 91 ? 0.439 8.789 -11.581 1.00 96.12 91 LYS A CA 1
ATOM 727 C C . LYS A 1 91 ? 1.919 9.022 -11.817 1.00 96.12 91 LYS A C 1
ATOM 729 O O . LYS A 1 91 ? 2.633 9.336 -10.874 1.00 96.12 91 LYS A O 1
ATOM 734 N N . TRP A 1 92 ? 2.358 8.882 -13.058 1.00 95.44 92 TRP A N 1
ATOM 735 C CA . TRP A 1 92 ? 3.741 9.112 -13.446 1.00 95.44 92 TRP A CA 1
ATOM 736 C C . TRP A 1 92 ? 3.823 10.253 -14.453 1.00 95.44 92 TRP A C 1
ATOM 738 O O . TRP A 1 92 ? 2.996 10.346 -15.361 1.00 95.44 92 TRP A O 1
ATOM 748 N N . PHE A 1 93 ? 4.818 11.122 -14.287 1.00 95.81 93 PHE A N 1
ATOM 749 C CA . PHE A 1 93 ? 5.137 12.169 -15.249 1.00 95.81 93 PHE A CA 1
ATOM 750 C C . PHE A 1 93 ? 6.301 11.721 -16.132 1.00 95.81 93 PHE A C 1
ATOM 752 O O . PHE A 1 93 ? 7.428 11.563 -15.664 1.00 95.81 93 PHE A O 1
ATOM 759 N N . ASN A 1 94 ? 6.021 11.550 -17.421 1.00 93.62 94 ASN A N 1
ATOM 760 C CA . ASN A 1 94 ? 7.030 11.307 -18.433 1.00 93.62 94 ASN A CA 1
ATOM 761 C C . ASN A 1 94 ? 7.667 12.638 -18.843 1.00 93.62 94 ASN A C 1
ATOM 763 O O . ASN A 1 94 ? 7.096 13.390 -19.633 1.00 93.62 94 ASN A O 1
ATOM 767 N N . SER A 1 95 ? 8.875 12.909 -18.356 1.00 92.00 95 SER A N 1
ATOM 768 C CA . SER A 1 95 ? 9.616 14.131 -18.692 1.00 92.00 95 SER A CA 1
ATOM 769 C C . SER A 1 95 ? 10.002 14.233 -20.171 1.00 92.00 95 SER A C 1
ATOM 771 O O . SER A 1 95 ? 10.180 15.338 -20.674 1.00 92.00 95 SER A O 1
ATOM 773 N N . THR A 1 96 ? 10.113 13.104 -20.879 1.00 93.00 96 THR A N 1
ATOM 774 C CA . THR A 1 96 ? 10.492 13.075 -22.301 1.00 93.00 96 THR A CA 1
ATOM 775 C C . THR A 1 96 ? 9.300 13.389 -23.201 1.00 93.00 96 THR A C 1
ATOM 777 O O . THR A 1 96 ? 9.438 14.133 -24.166 1.00 93.00 96 THR A O 1
ATOM 780 N N . ALA A 1 97 ? 8.126 12.842 -22.877 1.00 93.69 97 ALA A N 1
ATOM 781 C CA . ALA A 1 97 ? 6.883 13.123 -23.599 1.00 93.69 97 ALA A CA 1
ATOM 782 C C . ALA A 1 97 ? 6.185 14.407 -23.114 1.00 93.69 97 ALA A C 1
ATOM 784 O O . ALA A 1 97 ? 5.298 14.909 -23.793 1.00 93.69 97 ALA A O 1
ATOM 785 N N . ASN A 1 98 ? 6.593 14.945 -21.959 1.00 95.69 98 ASN A N 1
ATOM 786 C CA . ASN A 1 98 ? 5.920 16.037 -21.254 1.00 95.69 98 ASN A CA 1
ATOM 787 C C . ASN A 1 98 ? 4.436 15.729 -20.966 1.00 95.69 98 ASN A C 1
ATOM 789 O O . ASN A 1 98 ? 3.558 16.578 -21.111 1.00 95.69 98 ASN A O 1
ATOM 793 N N . GLU A 1 99 ? 4.167 14.492 -20.551 1.00 96.19 99 GLU A N 1
ATOM 794 C CA . GLU A 1 99 ? 2.819 13.971 -20.321 1.00 96.19 99 GLU A CA 1
ATOM 795 C C . GLU A 1 99 ? 2.731 13.271 -18.963 1.00 96.19 99 GLU A C 1
ATOM 797 O O . GLU A 1 99 ? 3.674 12.619 -18.511 1.00 96.19 99 GLU A O 1
ATOM 802 N N . THR A 1 100 ? 1.578 13.384 -18.306 1.00 96.00 100 THR A N 1
ATOM 803 C CA . THR A 1 100 ? 1.262 12.622 -17.092 1.00 96.00 100 THR A CA 1
ATOM 804 C C . THR A 1 100 ? 0.281 11.514 -17.435 1.00 96.00 100 THR A C 1
ATOM 806 O O . THR A 1 100 ? -0.704 11.752 -18.129 1.00 96.00 100 THR A O 1
ATOM 809 N N . THR A 1 101 ? 0.517 10.312 -16.915 1.00 95.25 101 THR A N 1
ATOM 810 C CA . THR A 1 101 ? -0.401 9.186 -17.108 1.00 95.25 101 THR A CA 1
ATOM 811 C C . THR A 1 101 ? -1.785 9.489 -16.537 1.00 95.25 101 THR A C 1
ATOM 813 O O . THR A 1 101 ? -1.914 9.947 -15.396 1.00 95.25 101 THR A O 1
ATOM 816 N N . ASP A 1 102 ? -2.832 9.159 -17.294 1.00 95.25 102 ASP A N 1
ATOM 817 C CA . ASP A 1 102 ? -4.214 9.238 -16.815 1.00 95.25 102 ASP A CA 1
ATOM 818 C C . ASP A 1 102 ? -4.618 7.954 -16.082 1.00 95.25 102 ASP A C 1
ATOM 820 O O . ASP A 1 102 ? -5.371 7.110 -16.565 1.00 95.25 102 ASP A O 1
ATOM 824 N N . THR A 1 103 ? -4.025 7.770 -14.906 1.00 95.38 103 THR A N 1
ATOM 825 C CA . THR A 1 103 ? -4.302 6.653 -14.004 1.00 95.38 103 THR A CA 1
ATOM 826 C C . THR A 1 103 ? -4.971 7.162 -12.726 1.00 95.38 103 THR A C 1
ATOM 828 O O . THR A 1 103 ? -4.614 8.222 -12.202 1.00 95.38 103 THR A O 1
ATOM 831 N N . PRO A 1 104 ? -5.952 6.432 -12.175 1.00 96.12 104 PRO A N 1
ATOM 832 C CA . PRO A 1 104 ? -6.587 6.820 -10.920 1.00 96.12 104 PRO A CA 1
ATOM 833 C C . PRO A 1 104 ? -5.587 6.771 -9.760 1.00 96.12 104 PRO A C 1
ATOM 835 O O . PRO A 1 104 ? -4.743 5.879 -9.703 1.00 96.12 104 PRO A O 1
ATOM 838 N N . LEU A 1 105 ? -5.732 7.685 -8.801 1.00 96.94 105 LEU A N 1
ATOM 839 C CA . LEU A 1 105 ? -5.034 7.621 -7.515 1.00 96.94 105 LEU A CA 1
ATOM 840 C C . LEU A 1 105 ? -5.811 6.740 -6.529 1.00 96.94 105 LEU A C 1
ATOM 842 O O . LEU A 1 105 ? -7.010 6.506 -6.697 1.00 96.94 105 LEU A O 1
ATOM 846 N N . ALA A 1 106 ? -5.134 6.243 -5.494 1.00 96.62 106 ALA A N 1
ATOM 847 C CA . ALA A 1 106 ? -5.827 5.636 -4.365 1.00 96.62 106 ALA A CA 1
ATOM 848 C C . ALA A 1 106 ? -6.595 6.702 -3.583 1.00 96.62 106 ALA A C 1
ATOM 850 O O . ALA A 1 106 ? -6.053 7.755 -3.255 1.00 96.62 106 ALA A O 1
ATOM 851 N N . VAL A 1 107 ? -7.854 6.401 -3.279 1.00 96.00 107 VAL A N 1
ATOM 852 C CA . VAL A 1 107 ? -8.736 7.258 -2.489 1.00 96.00 107 VAL A CA 1
ATOM 853 C C . VAL A 1 107 ? -9.233 6.442 -1.310 1.00 96.00 107 VAL A C 1
ATOM 855 O O . VAL A 1 107 ? -9.772 5.353 -1.500 1.00 96.00 107 VAL A O 1
ATOM 858 N N . ILE A 1 108 ? -9.049 6.973 -0.103 1.00 95.12 108 ILE A N 1
ATOM 859 C CA . ILE A 1 108 ? -9.642 6.426 1.115 1.00 95.12 108 ILE A CA 1
ATOM 860 C C . ILE A 1 108 ? -10.672 7.439 1.592 1.00 95.12 108 ILE A C 1
ATOM 862 O O . ILE A 1 108 ? -10.323 8.556 1.969 1.00 95.12 108 ILE A O 1
ATOM 866 N N . ASN A 1 109 ? -11.944 7.059 1.519 1.00 95.12 109 ASN A N 1
ATOM 867 C CA . ASN A 1 109 ? -13.038 7.934 1.916 1.00 95.12 109 ASN A CA 1
ATOM 868 C C . ASN A 1 109 ? -13.148 7.972 3.440 1.00 95.12 109 ASN A C 1
ATOM 870 O O . ASN A 1 109 ? -13.105 6.931 4.096 1.00 95.12 109 ASN A O 1
ATOM 874 N N . VAL A 1 110 ? -13.322 9.172 3.988 1.00 95.06 110 VAL A N 1
ATOM 875 C CA . VAL A 1 110 ? -13.518 9.396 5.420 1.00 95.06 110 VAL A CA 1
ATOM 876 C C . VAL A 1 110 ? -14.741 10.268 5.657 1.00 95.06 110 VAL A C 1
ATOM 878 O O . VAL A 1 110 ? -15.074 11.148 4.866 1.00 95.06 110 VAL A O 1
ATOM 881 N N . GLU A 1 111 ? -15.407 10.014 6.772 1.00 96.06 111 GLU A N 1
ATOM 882 C CA . GLU A 1 111 ? -16.531 10.808 7.261 1.00 96.06 111 GLU A CA 1
ATOM 883 C C . GLU A 1 111 ? -16.054 11.842 8.284 1.00 96.06 111 GLU A C 1
ATOM 885 O O . GLU A 1 111 ? -15.169 11.569 9.102 1.00 96.06 111 GLU A O 1
ATOM 890 N N . S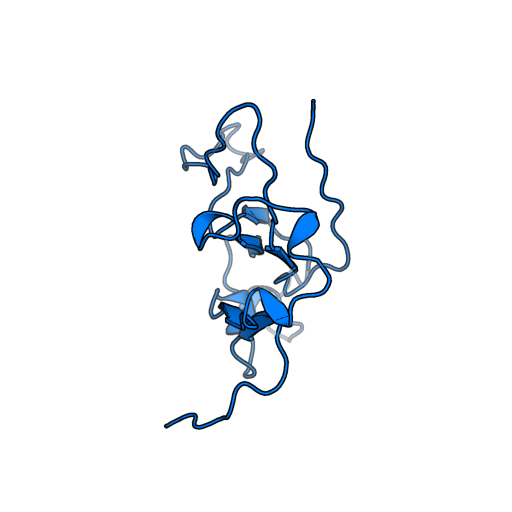ER A 1 112 ? -16.686 13.017 8.270 1.00 95.69 112 SER A N 1
ATOM 891 C CA . SER A 1 112 ? -16.420 14.068 9.254 1.00 95.69 112 SER A CA 1
ATOM 892 C C . SER A 1 112 ? -16.731 13.599 10.681 1.00 95.69 112 SER A C 1
ATOM 894 O O . SER A 1 112 ? -17.656 12.817 10.903 1.00 95.69 112 SER A O 1
ATOM 896 N N . ASN A 1 113 ? -15.973 14.112 11.657 1.00 95.81 113 ASN A N 1
ATOM 897 C CA . ASN A 1 113 ? -16.109 13.820 13.090 1.00 95.81 113 ASN A CA 1
ATOM 898 C C . ASN A 1 113 ? -15.922 12.341 13.484 1.00 95.81 113 ASN A C 1
ATOM 900 O O . ASN A 1 113 ? -16.450 11.905 14.508 1.00 95.81 113 ASN A O 1
ATOM 904 N N . ARG A 1 114 ? -15.153 11.566 12.708 1.00 96.75 114 ARG A N 1
ATOM 905 C CA . ARG A 1 114 ? -14.801 10.175 13.038 1.00 96.75 114 ARG A CA 1
ATOM 906 C C . ARG A 1 114 ? -13.291 9.971 13.073 1.00 96.75 114 ARG A C 1
ATOM 908 O O . ARG A 1 114 ? -12.542 10.639 12.365 1.00 96.75 114 ARG A O 1
ATOM 915 N N . ARG A 1 115 ? -12.836 9.030 13.900 1.00 96.19 115 ARG A N 1
ATOM 916 C CA . ARG A 1 115 ? -11.417 8.692 14.071 1.00 96.19 115 ARG A CA 1
ATOM 917 C C . ARG A 1 115 ? -11.102 7.393 13.341 1.00 96.19 115 ARG A C 1
ATOM 919 O O . ARG A 1 115 ? -11.707 6.358 13.620 1.00 96.19 115 ARG A O 1
ATOM 926 N N . TYR A 1 116 ? -10.126 7.428 12.443 1.00 96.31 116 TYR A N 1
ATOM 927 C CA . TYR A 1 116 ? -9.756 6.284 11.610 1.00 96.31 116 TYR A CA 1
ATOM 928 C C . TYR A 1 116 ? -8.413 5.702 12.042 1.00 96.31 116 TYR A C 1
ATOM 930 O O . TYR A 1 116 ? -7.442 6.427 12.254 1.00 96.31 116 TYR A O 1
ATOM 938 N N . ARG A 1 117 ? -8.333 4.371 12.123 1.00 95.81 117 ARG A N 1
ATOM 939 C CA . ARG A 1 117 ? -7.054 3.665 12.212 1.00 95.81 117 ARG A CA 1
ATOM 940 C C . ARG A 1 117 ? -6.559 3.353 10.807 1.00 95.81 117 ARG A C 1
ATOM 942 O O . ARG A 1 117 ? -7.009 2.380 10.209 1.00 95.81 117 ARG A O 1
ATOM 949 N N . PHE A 1 118 ? -5.616 4.141 10.302 1.00 96.75 118 PHE A N 1
ATOM 950 C CA . PHE A 1 118 ? -4.905 3.796 9.073 1.00 96.75 118 PHE A CA 1
ATOM 951 C C . PHE A 1 118 ? -3.841 2.730 9.336 1.00 96.75 118 PHE A C 1
ATOM 953 O O . PHE A 1 118 ? -3.143 2.749 10.354 1.00 96.75 118 PHE A O 1
ATOM 960 N N . ARG A 1 119 ? -3.722 1.774 8.415 1.00 96.62 119 ARG A N 1
ATOM 961 C CA . ARG A 1 119 ? -2.772 0.660 8.495 1.00 96.6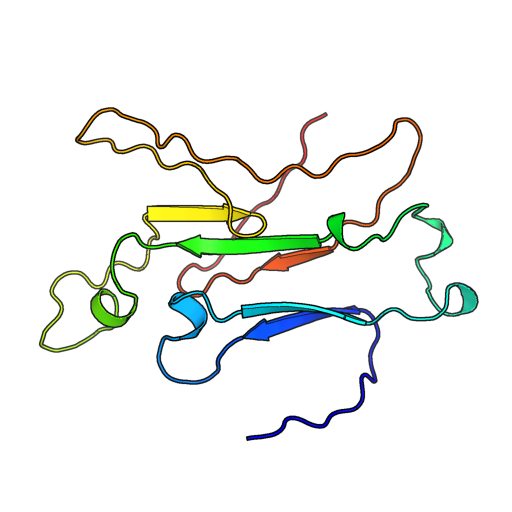2 119 ARG A CA 1
ATOM 962 C C . ARG A 1 119 ? -1.757 0.782 7.371 1.00 96.62 119 ARG A C 1
ATOM 964 O O . ARG A 1 119 ? -1.961 0.246 6.287 1.00 96.62 119 ARG A O 1
ATOM 971 N N . MET A 1 120 ? -0.678 1.502 7.651 1.00 96.44 120 MET A N 1
ATOM 972 C CA . MET A 1 120 ? 0.415 1.704 6.706 1.00 96.44 120 MET A CA 1
ATOM 973 C C . MET A 1 120 ? 1.302 0.458 6.609 1.00 96.44 120 MET A C 1
ATOM 975 O O . MET A 1 120 ? 1.694 -0.115 7.627 1.00 96.44 120 MET A O 1
ATOM 979 N N . ILE A 1 121 ? 1.632 0.067 5.380 1.00 96.81 121 ILE A N 1
ATOM 980 C CA . ILE A 1 121 ? 2.592 -0.982 5.041 1.00 96.81 121 ILE A CA 1
ATOM 981 C C . ILE A 1 121 ? 3.593 -0.390 4.053 1.00 96.81 121 ILE A C 1
ATOM 983 O O . ILE A 1 121 ? 3.213 0.105 2.994 1.00 96.81 121 ILE A O 1
ATOM 987 N N . ASN A 1 122 ? 4.875 -0.470 4.401 1.00 95.12 122 ASN A N 1
ATOM 988 C CA . ASN A 1 122 ? 5.964 -0.238 3.465 1.00 95.12 122 ASN A CA 1
ATOM 989 C C . ASN A 1 122 ? 6.295 -1.571 2.769 1.00 95.12 122 ASN A C 1
ATOM 991 O O . ASN A 1 122 ? 6.915 -2.449 3.370 1.00 95.12 122 ASN A O 1
ATOM 995 N N . GLY A 1 123 ? 5.832 -1.718 1.528 1.00 94.69 123 GLY A N 1
ATOM 996 C CA . GLY A 1 123 ? 6.074 -2.859 0.646 1.00 94.69 123 GLY A CA 1
ATOM 997 C C . GLY A 1 123 ? 7.209 -2.640 -0.357 1.00 94.69 123 GLY A C 1
ATOM 998 O O . GLY A 1 123 ? 7.434 -3.500 -1.198 1.00 94.69 123 GLY A O 1
ATOM 999 N N . LEU A 1 124 ? 7.975 -1.548 -0.263 1.00 93.88 124 LEU A N 1
ATOM 1000 C CA . LEU A 1 124 ? 9.054 -1.232 -1.210 1.00 93.88 124 LEU A CA 1
ATOM 1001 C C . LEU A 1 124 ? 10.042 -2.406 -1.353 1.00 93.88 124 LEU A C 1
ATOM 1003 O O . LEU A 1 124 ? 10.361 -3.103 -0.380 1.00 93.88 124 LEU A O 1
ATOM 1007 N N . SER A 1 125 ? 10.499 -2.662 -2.574 1.00 90.38 125 SER A N 1
ATOM 1008 C CA . SER A 1 125 ? 11.380 -3.783 -2.911 1.00 90.38 125 SER A CA 1
ATOM 1009 C C . SER A 1 125 ? 12.833 -3.368 -3.113 1.00 90.38 125 SER A C 1
ATOM 1011 O O . SER A 1 125 ? 13.723 -4.169 -2.834 1.00 90.38 125 SER A O 1
ATOM 1013 N N . TRP A 1 126 ? 13.076 -2.138 -3.563 1.00 84.56 126 TRP A N 1
ATOM 1014 C CA . TRP A 1 126 ? 14.403 -1.668 -3.969 1.00 84.56 126 TRP A CA 1
ATOM 1015 C C . TRP A 1 126 ? 14.840 -0.387 -3.251 1.00 84.56 126 TRP A C 1
ATOM 1017 O O . TRP A 1 126 ? 16.035 -0.155 -3.072 1.00 84.56 126 TRP A O 1
ATOM 1027 N N . THR A 1 127 ? 13.886 0.432 -2.802 1.00 78.88 127 THR A N 1
ATOM 1028 C CA . THR A 1 127 ? 14.161 1.717 -2.136 1.00 78.88 127 THR A CA 1
ATOM 1029 C C . THR A 1 127 ? 14.086 1.648 -0.614 1.00 78.88 127 THR A C 1
ATOM 1031 O O . THR A 1 127 ? 13.312 0.889 -0.034 1.00 78.88 127 THR A O 1
ATOM 1034 N N . CYS A 1 128 ? 14.880 2.496 0.050 1.00 70.19 128 CYS A N 1
ATOM 1035 C CA . CYS A 1 128 ? 15.077 2.460 1.499 1.00 70.19 128 CYS A CA 1
ATOM 1036 C C . CYS A 1 128 ? 14.800 3.824 2.146 1.00 70.19 128 CYS A C 1
ATOM 1038 O O . CYS A 1 128 ? 15.731 4.474 2.616 1.00 70.19 128 CYS A O 1
ATOM 1040 N N . SER A 1 129 ? 13.534 4.259 2.139 1.00 84.06 129 SER A N 1
ATOM 1041 C CA . SER A 1 129 ? 12.850 5.121 3.135 1.00 84.06 129 SER A CA 1
ATOM 1042 C C . SER A 1 129 ? 11.736 5.917 2.463 1.00 84.06 129 SER A C 1
ATOM 1044 O O . SER A 1 129 ? 11.920 6.465 1.383 1.00 84.06 129 SER A O 1
ATOM 1046 N N . ILE A 1 130 ? 10.596 6.030 3.138 1.00 88.50 130 ILE A N 1
ATOM 1047 C CA . ILE A 1 130 ? 9.490 6.895 2.724 1.00 88.50 130 ILE A CA 1
ATOM 1048 C C . ILE A 1 130 ? 9.018 7.714 3.915 1.00 88.50 130 ILE A C 1
ATOM 1050 O O . ILE A 1 130 ? 8.982 7.226 5.045 1.00 88.50 130 ILE A O 1
ATOM 1054 N N . GLN A 1 131 ? 8.624 8.950 3.639 1.00 92.19 131 GLN A N 1
ATOM 1055 C CA . GLN A 1 131 ? 7.906 9.797 4.575 1.00 92.19 131 GLN A CA 1
ATOM 1056 C C . GLN A 1 131 ? 6.476 9.947 4.068 1.00 92.19 131 GLN A C 1
ATOM 1058 O O . GLN A 1 131 ? 6.256 10.316 2.918 1.00 92.19 131 GLN A O 1
ATOM 1063 N N . MET A 1 132 ? 5.510 9.663 4.936 1.00 90.75 132 MET A N 1
ATOM 1064 C CA . MET A 1 132 ? 4.100 9.897 4.660 1.00 90.75 132 MET A CA 1
ATOM 1065 C C . MET A 1 132 ? 3.621 11.087 5.489 1.00 90.75 132 MET A C 1
ATOM 1067 O O . MET A 1 132 ? 3.901 11.165 6.686 1.00 90.75 132 MET A O 1
ATOM 1071 N N . THR A 1 133 ? 2.877 11.989 4.858 1.00 94.50 133 THR A N 1
ATOM 1072 C CA . THR A 1 133 ? 2.172 13.089 5.516 1.00 94.50 133 THR A CA 1
ATOM 1073 C C . THR A 1 133 ? 0.717 13.104 5.058 1.00 94.50 133 THR A C 1
ATOM 1075 O O . THR A 1 133 ? 0.402 12.722 3.932 1.00 94.50 133 THR A O 1
ATOM 1078 N N . ILE A 1 134 ? -0.176 13.512 5.953 1.00 92.69 134 ILE A N 1
ATOM 1079 C CA . ILE A 1 134 ? -1.567 13.846 5.642 1.00 92.69 134 ILE A CA 1
ATOM 1080 C C . ILE A 1 134 ? -1.665 15.351 5.880 1.00 92.69 134 ILE A C 1
ATOM 1082 O O . ILE A 1 134 ? -1.210 15.822 6.920 1.00 92.69 134 ILE A O 1
ATOM 1086 N N . GLN A 1 135 ? -2.144 16.091 4.884 1.00 93.31 135 GLN A N 1
ATOM 1087 C CA . GLN A 1 135 ? -2.323 17.540 4.980 1.00 93.31 135 GLN A CA 1
ATOM 1088 C C . GLN A 1 135 ? -3.695 17.855 5.588 1.00 93.31 135 GLN A C 1
ATOM 1090 O O . GLN A 1 135 ? -4.636 17.088 5.371 1.00 93.31 135 GLN A O 1
ATOM 1095 N N . ASP A 1 136 ? -3.760 18.953 6.343 1.00 82.00 136 ASP A N 1
ATOM 1096 C CA . ASP A 1 136 ? -4.988 19.485 6.952 1.00 82.00 136 ASP A CA 1
ATOM 1097 C C . ASP A 1 136 ? -5.906 20.167 5.922 1.00 82.00 136 ASP A C 1
ATOM 1099 O O . ASP A 1 136 ? -5.375 20.792 4.970 1.00 82.00 136 ASP A O 1
#

Organism: NCBI:txid64838

InterPro domains:
  IPR001117 Multicopper oxidase, second cupredoxin domain [P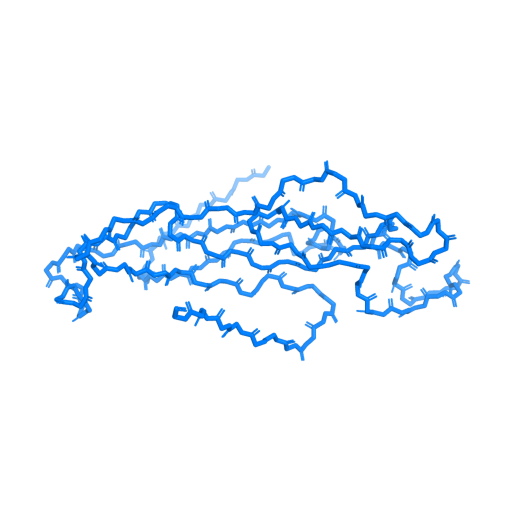F00394] (52-135)
  IPR008972 Cupredoxin [G3DSA:2.60.40.420] (1-40)
  IPR008972 Cupredoxin [G3DSA:2.60.40.420] (41-136)
  IPR008972 Cupredoxin [SSF49503] (1-69)
  IPR008972 Cupredoxin [SSF49503] (44-129)
  IPR011707 Multicopper oxidase-like, N-terminal [PF07732] (1-37)
  IPR045087 Multicopper oxidase [PTHR11709] (1-132)

Sequence (136 aa):
FRYKWRAQNSGTHFYHAHTGLHKSGGVEGAIVIRSTKNMEVNAKYYDEDGFDNVIFISDWFHSAAMNHWPGTDVRDVGQVPDNLLINGRGKWFNSTANETTDTPLAVINVESNRRYRFRMINGLSWTCSIQMTIQD